Protein AF-A0A194WYW3-F1 (afdb_monomer)

Mean predicted aligned error: 18.65 Å

Foldseek 3Di:
DDDPPCPDPPPPPPPPPPPPPDPPPLQNVLQVVQQVVLVVVQQPVGWHADPVSDTDRDDDGGPPPDPDPVLQVVLQVVQQVVLVVVVQVVGWHADPVSDIDGD

Secondary structure (DSSP, 8-state):
--------S----------PPPPPPHHHHHHHHHHHHHHHTTBTT-EEE-TT--EEEPPS-B-------HHHHHHHHHHHHHHHHHT-TT-EEE-TT--EEE-

Sequence (103 aa):
MQFSILISTIIALAATTSAAPAPQTAVIDCWSTCSTNCVQSGLLRGGLCDASGTCTCLTGTKREAEPMPAPQLECYETCSTNCIAAGDIEGGMCDAAGTCTCL

Structure (mmCIF, N/CA/C/O backbone):
data_AF-A0A194WYW3-F1
#
_entry.id   AF-A0A194WYW3-F1
#
loop_
_atom_site.group_PDB
_atom_site.id
_atom_site.type_symbol
_atom_site.label_atom_id
_atom_site.label_alt_id
_atom_site.label_comp_id
_atom_site.label_asym_id
_atom_site.label_entity_id
_atom_site.label_seq_id
_atom_site.pdbx_PDB_ins_code
_atom_site.Cartn_x
_atom_site.Cartn_y
_atom_site.Cartn_z
_atom_site.occupancy
_atom_site.B_iso_or_equiv
_atom_site.auth_seq_id
_atom_site.auth_comp_id
_atom_site.auth_asym_id
_atom_site.auth_atom_id
_atom_site.pdbx_PDB_model_num
ATOM 1 N N . MET A 1 1 ? 65.072 26.191 27.774 1.00 46.28 1 MET A N 1
ATOM 2 C CA . MET A 1 1 ? 63.804 25.510 27.446 1.00 46.28 1 MET A CA 1
ATOM 3 C C . MET A 1 1 ? 62.766 26.593 27.188 1.00 46.28 1 MET A C 1
ATOM 5 O O . MET A 1 1 ? 62.331 27.225 28.137 1.00 46.28 1 MET A O 1
ATOM 9 N N . GLN A 1 2 ? 62.480 26.889 25.918 1.00 51.00 2 GLN A N 1
ATOM 10 C CA . GLN A 1 2 ? 61.548 27.936 25.486 1.00 51.00 2 GLN A CA 1
ATOM 11 C C . GLN A 1 2 ? 60.583 27.291 24.489 1.00 51.00 2 GLN A C 1
ATOM 13 O O . GLN A 1 2 ? 60.986 26.864 23.409 1.00 51.00 2 GLN A O 1
ATOM 18 N N . PHE A 1 3 ? 59.334 27.137 24.925 1.00 55.59 3 PHE A N 1
ATOM 19 C CA . PHE A 1 3 ? 58.215 26.598 24.161 1.00 55.59 3 PHE A CA 1
ATOM 20 C C . PHE A 1 3 ? 57.798 27.609 23.086 1.00 55.59 3 PHE A C 1
ATOM 22 O O . PHE A 1 3 ? 56.931 28.447 23.313 1.00 55.59 3 PHE A O 1
ATOM 29 N N . SER A 1 4 ? 58.420 27.535 21.911 1.00 48.97 4 SER A N 1
ATOM 30 C CA . SER A 1 4 ? 57.935 28.222 20.712 1.00 48.97 4 SER A CA 1
ATOM 31 C C . SER A 1 4 ? 57.123 27.236 19.888 1.00 48.97 4 SER A C 1
ATOM 33 O O . SER A 1 4 ? 57.630 26.512 19.034 1.00 48.97 4 SER A O 1
ATOM 35 N N . ILE A 1 5 ? 55.841 27.195 20.227 1.00 58.62 5 ILE A N 1
ATOM 36 C CA . ILE A 1 5 ? 54.768 26.503 19.529 1.00 58.62 5 ILE A CA 1
ATOM 37 C C . ILE A 1 5 ? 54.622 27.152 18.144 1.00 58.62 5 ILE A C 1
ATOM 39 O O . ILE A 1 5 ? 53.852 28.088 17.961 1.00 58.62 5 ILE A O 1
ATOM 43 N N . LEU A 1 6 ? 55.384 26.675 17.159 1.00 49.94 6 LEU A N 1
ATOM 44 C CA . LEU A 1 6 ? 55.150 26.958 15.740 1.00 49.94 6 LEU A CA 1
ATOM 45 C C . LEU A 1 6 ? 54.226 25.876 15.170 1.00 49.94 6 LEU A C 1
ATOM 47 O O . LEU A 1 6 ? 54.593 25.086 14.305 1.00 49.94 6 LEU A O 1
ATOM 51 N N . ILE A 1 7 ? 52.995 25.847 15.684 1.00 58.56 7 ILE A N 1
ATOM 52 C CA . ILE A 1 7 ? 51.852 25.238 14.998 1.00 58.56 7 ILE A CA 1
ATOM 53 C C . ILE A 1 7 ? 51.510 26.198 13.851 1.00 58.56 7 ILE A C 1
ATOM 55 O O . ILE A 1 7 ? 50.701 27.105 14.016 1.00 58.56 7 ILE A O 1
ATOM 59 N N . SER A 1 8 ? 52.208 26.123 12.717 1.00 54.53 8 SER A N 1
ATOM 60 C CA . SER A 1 8 ? 51.931 27.040 11.591 1.00 54.53 8 SER A CA 1
ATOM 61 C C . SER A 1 8 ? 52.057 26.438 10.195 1.00 54.53 8 SER A C 1
ATOM 63 O O . SER A 1 8 ? 51.950 27.172 9.222 1.00 54.53 8 SER A O 1
ATOM 65 N N . THR A 1 9 ? 52.211 25.124 10.039 1.00 57.34 9 THR A N 1
ATOM 66 C CA . THR A 1 9 ? 52.360 24.538 8.690 1.00 57.34 9 THR A CA 1
ATOM 67 C C . THR A 1 9 ? 51.617 23.224 8.472 1.00 57.34 9 THR A C 1
ATOM 69 O O . THR A 1 9 ? 51.990 22.443 7.604 1.00 57.34 9 THR A O 1
ATOM 72 N N . ILE A 1 10 ? 50.512 22.990 9.187 1.00 59.50 10 ILE A N 1
ATOM 73 C CA . ILE A 1 10 ? 49.587 21.894 8.854 1.00 59.50 10 ILE A CA 1
ATOM 74 C C . ILE A 1 10 ? 48.176 22.447 8.666 1.00 59.50 10 ILE A C 1
ATOM 76 O O . ILE A 1 10 ? 47.271 22.175 9.442 1.00 59.50 10 ILE A O 1
ATOM 80 N N . ILE A 1 11 ? 47.989 23.242 7.614 1.00 56.62 11 ILE A N 1
ATOM 81 C CA . ILE A 1 11 ? 46.682 23.374 6.965 1.00 56.62 11 ILE A CA 1
ATOM 82 C C . ILE A 1 11 ? 46.930 23.225 5.464 1.00 56.62 11 ILE A C 1
ATOM 84 O O . ILE A 1 11 ? 46.824 24.165 4.682 1.00 56.62 11 ILE A O 1
ATOM 88 N N . ALA A 1 12 ? 47.311 22.010 5.058 1.00 50.16 12 ALA A N 1
ATOM 89 C CA . ALA A 1 12 ? 46.994 21.553 3.715 1.00 50.16 12 ALA A CA 1
ATOM 90 C C . ALA A 1 12 ? 45.479 21.342 3.709 1.00 50.16 12 ALA A C 1
ATOM 92 O O . ALA A 1 12 ? 44.970 20.306 4.133 1.00 50.16 12 ALA A O 1
ATOM 93 N N . LEU A 1 13 ? 44.777 22.415 3.352 1.00 50.69 13 LEU A N 1
ATOM 94 C CA . LEU A 1 13 ? 43.344 22.465 3.146 1.00 50.69 13 LEU A CA 1
ATOM 95 C C . LEU A 1 13 ? 43.001 21.331 2.175 1.00 50.69 13 LEU A C 1
ATOM 97 O O . LEU A 1 13 ? 43.332 21.397 0.991 1.00 50.69 13 LEU A O 1
ATOM 101 N N . ALA A 1 14 ? 42.416 20.256 2.702 1.00 52.06 14 ALA A N 1
ATOM 102 C CA . ALA A 1 14 ? 41.848 19.201 1.891 1.00 52.06 14 ALA A CA 1
ATOM 103 C C . ALA A 1 14 ? 40.832 19.875 0.972 1.00 52.06 14 ALA A C 1
ATOM 105 O O . ALA A 1 14 ? 39.795 20.357 1.427 1.00 52.06 14 ALA A O 1
ATOM 106 N N . ALA A 1 15 ? 41.173 19.970 -0.311 1.00 51.75 15 ALA A N 1
ATOM 107 C CA . ALA A 1 15 ? 40.226 20.290 -1.353 1.00 51.75 15 ALA A CA 1
ATOM 108 C C . ALA A 1 15 ? 39.187 19.168 -1.343 1.00 51.75 15 ALA A C 1
ATOM 110 O O . ALA A 1 15 ? 39.333 18.152 -2.019 1.00 51.75 15 ALA A O 1
ATOM 111 N N . THR A 1 16 ? 38.147 19.324 -0.528 1.00 54.69 16 THR A N 1
ATOM 112 C CA . THR A 1 16 ? 36.897 18.613 -0.730 1.00 54.69 16 THR A CA 1
ATOM 113 C C . THR A 1 16 ? 36.362 19.145 -2.044 1.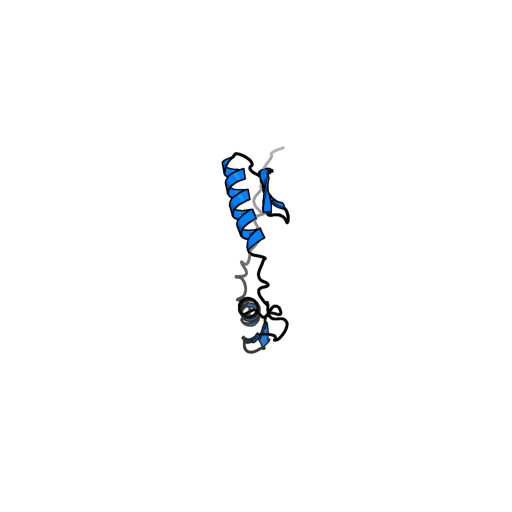00 54.69 16 THR A C 1
ATOM 115 O O . THR A 1 16 ? 35.679 20.167 -2.097 1.00 54.69 16 THR A O 1
ATOM 118 N N . THR A 1 17 ? 36.741 18.485 -3.134 1.00 47.22 17 THR A N 1
ATOM 119 C CA . THR A 1 17 ? 35.956 18.513 -4.353 1.00 47.22 17 THR A CA 1
ATOM 120 C C . THR A 1 17 ? 34.582 18.021 -3.932 1.00 47.22 17 THR A C 1
ATOM 122 O O . THR A 1 17 ? 34.373 16.819 -3.763 1.00 47.22 17 THR A O 1
ATOM 125 N N . SER A 1 18 ? 33.668 18.949 -3.669 1.00 50.78 18 SER A N 1
ATOM 126 C CA . SER A 1 18 ? 32.247 18.662 -3.637 1.00 50.78 18 SER A CA 1
ATOM 127 C C . SER A 1 18 ? 31.930 18.159 -5.036 1.00 50.78 18 SER A C 1
ATOM 129 O O . SER A 1 18 ? 31.666 18.947 -5.942 1.00 50.78 18 SER A O 1
ATOM 131 N N . ALA A 1 19 ? 32.074 16.852 -5.250 1.00 46.53 19 ALA A N 1
ATOM 132 C CA . ALA A 1 19 ? 31.462 16.201 -6.380 1.00 46.53 19 ALA A CA 1
ATOM 133 C C . ALA A 1 19 ? 29.977 16.500 -6.200 1.00 46.53 19 ALA A C 1
ATOM 135 O O . ALA A 1 19 ? 29.325 15.935 -5.321 1.00 46.53 19 ALA A O 1
ATOM 136 N N . ALA A 1 20 ? 29.473 17.482 -6.952 1.00 58.53 20 ALA A N 1
ATOM 137 C CA . ALA A 1 20 ? 28.044 17.641 -7.123 1.00 58.53 20 ALA A CA 1
ATOM 138 C C . ALA A 1 20 ? 27.508 16.239 -7.447 1.00 58.53 20 ALA A C 1
ATOM 140 O O . ALA A 1 20 ? 28.157 15.550 -8.246 1.00 58.53 20 ALA A O 1
ATOM 141 N N . PRO A 1 21 ? 26.418 15.779 -6.802 1.00 52.91 21 PRO A N 1
ATOM 142 C CA . PRO A 1 21 ? 25.865 14.476 -7.118 1.00 52.91 21 PRO A CA 1
ATOM 143 C C . PRO A 1 21 ? 25.714 14.428 -8.633 1.00 52.91 21 PRO A C 1
ATOM 145 O O . PRO A 1 21 ? 25.059 15.298 -9.212 1.00 52.91 21 PRO A O 1
ATOM 148 N N . ALA A 1 22 ? 26.423 13.495 -9.279 1.00 57.16 22 ALA A N 1
ATOM 149 C CA . ALA A 1 22 ? 26.284 13.308 -10.711 1.00 57.16 22 ALA A CA 1
ATOM 150 C C . ALA A 1 22 ? 24.781 13.171 -10.982 1.00 57.16 22 ALA A C 1
ATOM 152 O O . ALA A 1 22 ? 24.109 12.515 -10.175 1.00 57.16 22 ALA A O 1
ATOM 153 N N . PRO A 1 23 ? 24.235 13.820 -12.028 1.00 57.97 23 PRO A N 1
ATOM 154 C CA . PRO A 1 23 ? 22.821 13.685 -12.336 1.00 57.97 23 PRO A CA 1
ATOM 155 C C . PRO A 1 23 ? 22.513 12.193 -12.336 1.00 57.97 23 PRO A C 1
ATOM 157 O O . PRO A 1 23 ? 23.183 11.429 -13.039 1.00 57.97 23 PRO A O 1
ATOM 160 N N . GLN A 1 24 ? 21.588 11.784 -11.461 1.00 54.03 24 GLN A N 1
AT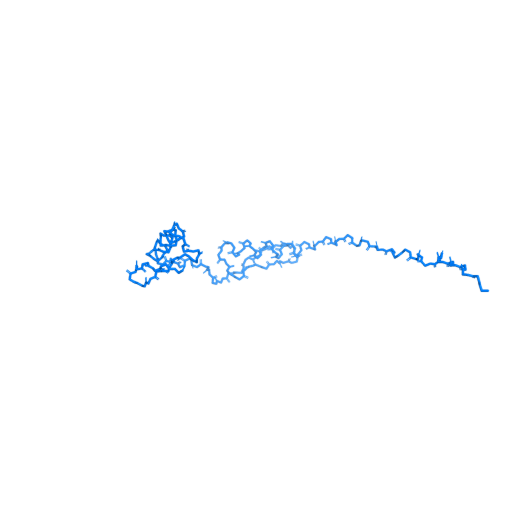OM 161 C CA . GLN A 1 24 ? 21.105 10.411 -11.411 1.00 54.03 24 GLN A CA 1
ATOM 162 C C . GLN A 1 24 ? 20.785 10.081 -12.870 1.00 54.03 24 GLN A C 1
ATOM 164 O O . GLN A 1 24 ? 20.062 10.833 -13.529 1.00 54.03 24 GLN A O 1
ATOM 169 N N . THR A 1 25 ? 21.449 9.077 -13.446 1.00 62.06 25 THR A N 1
ATOM 170 C CA . THR A 1 25 ? 21.257 8.789 -14.870 1.00 62.06 25 THR A CA 1
ATOM 171 C C . THR A 1 25 ? 19.763 8.595 -15.107 1.00 62.06 25 THR A C 1
ATOM 173 O O . THR A 1 25 ? 19.093 7.987 -14.275 1.00 62.06 25 THR A O 1
ATOM 176 N N . ALA A 1 26 ? 19.225 9.113 -16.216 1.00 61.59 26 ALA A N 1
ATOM 177 C CA . ALA A 1 26 ? 17.785 9.079 -16.504 1.00 61.59 26 ALA A CA 1
ATOM 178 C C . ALA A 1 26 ? 17.165 7.670 -16.362 1.00 6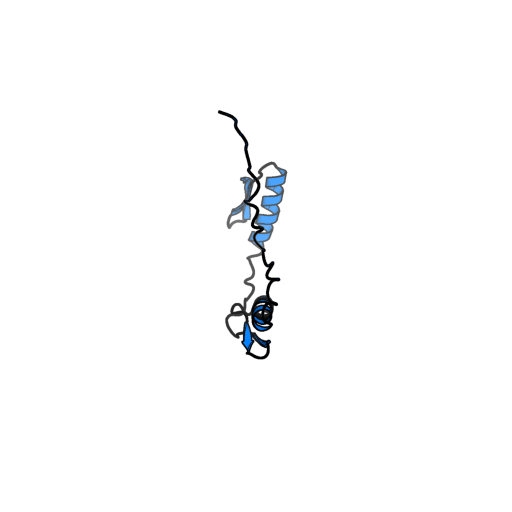1.59 26 ALA A C 1
ATOM 180 O O . ALA A 1 26 ? 15.974 7.529 -16.119 1.00 61.59 26 ALA A O 1
ATOM 181 N N . VAL A 1 27 ? 17.990 6.624 -16.456 1.00 61.66 27 VAL A N 1
ATOM 182 C CA . VAL A 1 27 ? 17.638 5.219 -16.227 1.00 61.66 27 VAL A CA 1
ATOM 183 C C . VAL A 1 27 ? 17.352 4.898 -14.748 1.00 61.66 27 VAL A C 1
ATOM 185 O O . VAL A 1 27 ? 16.411 4.159 -14.467 1.00 61.66 27 VAL A O 1
ATOM 188 N N . ILE A 1 28 ? 18.115 5.448 -13.797 1.00 64.25 28 ILE A N 1
ATOM 189 C CA . ILE A 1 28 ? 17.904 5.258 -12.347 1.00 64.25 28 ILE A CA 1
ATOM 190 C C . ILE A 1 28 ? 16.621 5.971 -11.901 1.00 64.25 28 ILE A C 1
ATOM 192 O O . ILE A 1 28 ? 15.802 5.375 -11.198 1.00 64.25 28 ILE A O 1
ATOM 196 N N . ASP A 1 29 ? 16.418 7.209 -12.362 1.00 74.31 29 ASP A N 1
ATOM 197 C CA . ASP A 1 29 ? 15.185 7.973 -12.119 1.00 74.31 29 ASP A CA 1
ATOM 198 C C . ASP A 1 29 ? 13.967 7.312 -12.775 1.00 74.31 29 ASP A C 1
ATOM 200 O O . ASP A 1 29 ? 12.887 7.233 -12.183 1.00 74.31 29 ASP A O 1
ATOM 204 N N . CYS A 1 30 ? 14.155 6.756 -1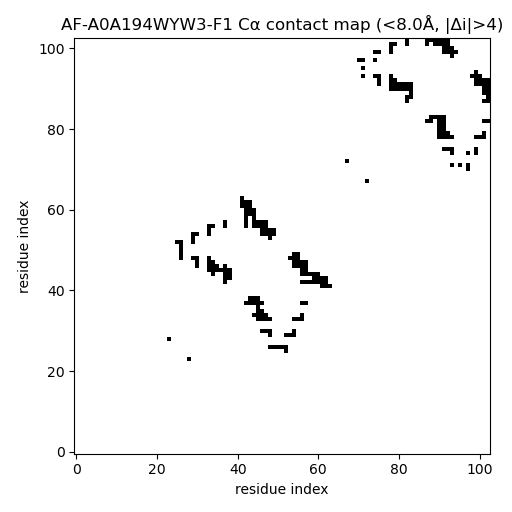3.977 1.00 77.31 30 CYS A N 1
ATOM 205 C CA . CYS A 1 30 ? 13.126 5.962 -14.626 1.00 77.31 30 CYS A CA 1
ATOM 206 C C . CYS A 1 30 ? 12.769 4.747 -13.771 1.00 77.31 30 CYS A C 1
ATOM 208 O O . CYS A 1 30 ? 11.589 4.517 -13.547 1.00 77.31 30 CYS A O 1
ATOM 210 N N . TRP A 1 31 ? 13.738 3.986 -13.251 1.00 76.94 31 TRP A N 1
ATOM 211 C CA . TRP A 1 31 ? 13.437 2.761 -12.505 1.00 76.94 31 TRP A CA 1
ATOM 212 C C . TRP A 1 31 ? 12.666 3.035 -11.206 1.00 76.94 31 TRP A C 1
ATOM 214 O O . TRP A 1 31 ? 11.679 2.347 -10.936 1.00 76.94 31 TRP A O 1
ATOM 224 N N . SER A 1 32 ? 13.056 4.062 -10.436 1.00 79.19 32 SER A N 1
ATOM 225 C CA . SER A 1 32 ? 12.359 4.429 -9.191 1.00 79.19 32 SER A CA 1
ATOM 226 C C . SER A 1 32 ? 10.923 4.896 -9.465 1.00 79.19 32 SER A C 1
ATOM 228 O O . SER A 1 32 ? 9.975 4.426 -8.826 1.00 79.19 32 SER A O 1
ATOM 230 N N . THR A 1 33 ? 10.747 5.752 -10.474 1.00 85.88 33 THR A N 1
ATOM 231 C CA . THR A 1 33 ? 9.451 6.320 -10.859 1.00 85.88 33 THR A CA 1
ATOM 232 C C . THR A 1 33 ? 8.553 5.258 -11.494 1.00 85.88 33 THR A C 1
ATOM 234 O O . THR A 1 33 ? 7.384 5.123 -11.133 1.00 85.88 33 THR A O 1
ATOM 237 N N . CYS A 1 34 ? 9.103 4.453 -12.400 1.00 86.25 34 CYS A N 1
ATOM 238 C CA . CYS A 1 34 ? 8.416 3.372 -13.100 1.00 86.25 34 CYS A CA 1
ATOM 239 C C . CYS A 1 34 ? 7.917 2.308 -12.123 1.00 86.25 34 CYS A C 1
ATOM 241 O O . CYS A 1 34 ? 6.719 2.029 -12.088 1.00 86.25 34 CYS A O 1
ATOM 243 N N . SER A 1 35 ? 8.793 1.762 -11.271 1.00 84.81 35 SER A N 1
ATOM 244 C CA . SER A 1 35 ? 8.379 0.739 -10.305 1.00 84.81 35 SER A CA 1
ATOM 245 C C . SER A 1 35 ? 7.325 1.251 -9.333 1.00 84.81 35 SER A C 1
ATOM 247 O O . SER A 1 35 ? 6.339 0.553 -9.098 1.00 84.81 35 SER A O 1
ATOM 249 N N . THR A 1 36 ? 7.476 2.477 -8.825 1.00 85.69 36 THR A N 1
ATOM 250 C CA . THR A 1 36 ? 6.500 3.061 -7.894 1.00 85.69 36 THR A CA 1
ATOM 251 C C . THR A 1 36 ? 5.124 3.214 -8.546 1.00 85.69 36 THR A C 1
ATOM 253 O O . THR A 1 36 ? 4.129 2.766 -7.978 1.00 85.69 36 THR A O 1
ATOM 256 N N . ASN A 1 37 ? 5.057 3.759 -9.765 1.00 87.81 37 ASN A N 1
ATOM 257 C CA . ASN A 1 37 ? 3.796 3.931 -10.494 1.00 87.81 37 ASN A CA 1
ATOM 258 C C . ASN A 1 37 ? 3.124 2.591 -10.835 1.00 87.81 37 ASN A C 1
ATOM 260 O O . ASN A 1 37 ? 1.901 2.454 -10.727 1.00 87.81 37 ASN A O 1
ATOM 264 N N . CYS A 1 38 ? 3.909 1.579 -11.211 1.00 87.50 38 CYS A N 1
ATOM 265 C CA . CYS A 1 38 ? 3.384 0.247 -11.505 1.00 87.50 38 CYS A CA 1
ATOM 266 C C . CYS A 1 38 ? 2.815 -0.429 -10.246 1.00 87.50 38 CYS A C 1
ATOM 268 O O . CYS A 1 38 ? 1.713 -0.978 -10.298 1.00 87.50 38 CYS A O 1
ATOM 270 N N . VAL A 1 39 ? 3.501 -0.325 -9.101 1.00 85.44 39 VAL A N 1
ATOM 271 C CA . VAL A 1 39 ? 3.002 -0.851 -7.817 1.00 85.44 39 VAL A CA 1
ATOM 272 C C . VAL A 1 39 ? 1.744 -0.111 -7.362 1.00 85.44 39 VAL A C 1
ATOM 274 O O . VAL A 1 39 ? 0.785 -0.758 -6.943 1.00 85.44 39 VAL A O 1
ATOM 277 N N . GLN A 1 40 ? 1.698 1.217 -7.500 1.00 84.56 40 GLN A N 1
ATOM 278 C CA . GLN A 1 40 ? 0.494 2.010 -7.210 1.00 84.56 40 GLN A CA 1
ATOM 279 C C . GLN A 1 40 ? -0.692 1.619 -8.101 1.00 84.56 40 GLN A C 1
ATOM 281 O O . GLN A 1 40 ? -1.829 1.596 -7.639 1.00 84.56 40 GLN A O 1
ATOM 286 N N . SER A 1 41 ? -0.426 1.222 -9.348 1.00 80.56 41 SER A N 1
ATOM 287 C CA . SER A 1 41 ? -1.433 0.681 -10.276 1.00 80.56 41 S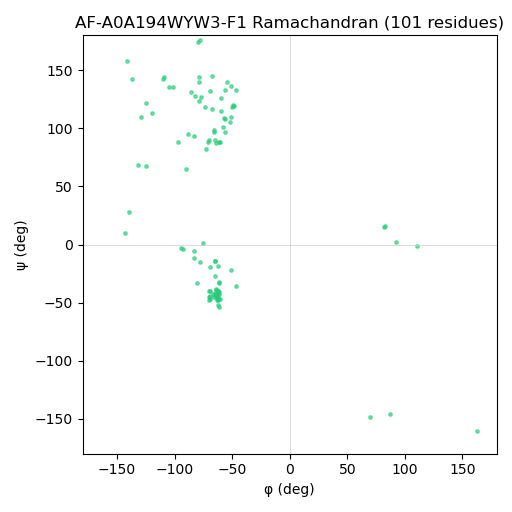ER A CA 1
ATOM 288 C C . SER A 1 41 ? -1.846 -0.766 -9.953 1.00 80.56 41 SER A C 1
ATOM 290 O O . SER A 1 41 ? -2.660 -1.369 -10.658 1.00 80.56 41 SER A O 1
ATOM 292 N N . GLY A 1 42 ? -1.292 -1.339 -8.883 1.00 77.56 42 GLY A N 1
ATOM 293 C CA . GLY A 1 42 ? -1.598 -2.673 -8.387 1.00 77.56 42 GLY A CA 1
ATOM 294 C C . GLY A 1 42 ? -0.686 -3.769 -8.926 1.00 77.56 42 GLY A C 1
ATOM 295 O O . GLY A 1 42 ? -0.899 -4.922 -8.572 1.00 77.56 42 GLY A O 1
ATOM 296 N N . LEU A 1 43 ? 0.323 -3.462 -9.745 1.00 85.12 43 LEU A N 1
ATOM 297 C CA . LEU A 1 43 ? 1.275 -4.447 -10.265 1.00 85.12 43 LEU A CA 1
ATOM 298 C C . LEU A 1 43 ? 2.449 -4.593 -9.292 1.00 85.12 43 LEU A C 1
ATOM 300 O O . LEU A 1 43 ? 3.418 -3.837 -9.335 1.00 85.12 43 LEU A O 1
ATOM 304 N N . LEU A 1 44 ? 2.368 -5.593 -8.411 1.00 80.69 44 LEU A N 1
ATOM 305 C CA . LEU A 1 44 ? 3.292 -5.785 -7.281 1.00 80.69 44 LEU A CA 1
ATOM 306 C C . LEU A 1 44 ? 4.753 -6.021 -7.692 1.00 80.69 44 LEU A C 1
ATOM 308 O O . LEU A 1 44 ? 5.663 -5.863 -6.885 1.00 80.69 44 LEU A O 1
ATOM 312 N N . ARG A 1 45 ? 4.983 -6.397 -8.951 1.00 82.44 45 ARG A N 1
ATOM 313 C CA . ARG A 1 45 ? 6.321 -6.623 -9.506 1.00 82.44 45 ARG A CA 1
ATOM 314 C C . ARG A 1 45 ? 7.009 -5.335 -9.967 1.00 82.44 45 ARG A C 1
ATOM 316 O O . ARG A 1 45 ? 8.169 -5.400 -10.363 1.00 82.44 45 ARG A O 1
ATOM 323 N N . GLY A 1 46 ? 6.315 -4.196 -9.930 1.00 86.44 46 GLY A N 1
ATOM 324 C CA . GLY A 1 46 ? 6.841 -2.923 -10.406 1.00 86.44 46 GLY A CA 1
ATOM 325 C C . GLY A 1 46 ? 6.987 -2.880 -11.927 1.00 86.44 46 GLY A C 1
ATOM 326 O O . GLY A 1 46 ? 6.197 -3.478 -12.666 1.00 86.44 46 GLY A O 1
ATOM 327 N N . GLY A 1 47 ? 7.987 -2.141 -12.397 1.00 87.62 47 GLY A N 1
ATOM 328 C CA . GLY A 1 47 ? 8.242 -1.932 -13.816 1.00 87.62 47 GLY A CA 1
ATOM 329 C C . GLY A 1 47 ? 9.727 -1.924 -14.151 1.00 87.62 47 GLY A C 1
ATOM 330 O O . GLY A 1 47 ? 10.583 -1.719 -13.291 1.00 87.62 47 GLY A O 1
ATOM 331 N N . LEU A 1 48 ? 10.025 -2.188 -15.418 1.00 87.19 48 LEU A N 1
ATOM 332 C CA . LEU A 1 48 ? 11.368 -2.151 -15.982 1.00 87.19 48 LEU A CA 1
ATOM 333 C C . LEU A 1 48 ? 11.490 -0.966 -16.931 1.00 87.19 48 LEU A C 1
ATOM 335 O O . LEU A 1 48 ? 10.562 -0.677 -17.680 1.00 87.19 48 LEU A O 1
ATOM 339 N N . CYS A 1 49 ? 12.652 -0.322 -16.919 1.00 85.31 49 CYS A N 1
ATOM 340 C CA . CYS A 1 49 ? 12.992 0.709 -17.888 1.00 85.31 49 CYS A CA 1
ATOM 341 C C . CYS A 1 49 ? 13.922 0.144 -18.956 1.00 85.31 49 CYS A C 1
ATOM 343 O O . CYS A 1 49 ? 14.876 -0.566 -18.629 1.00 85.31 49 CYS A O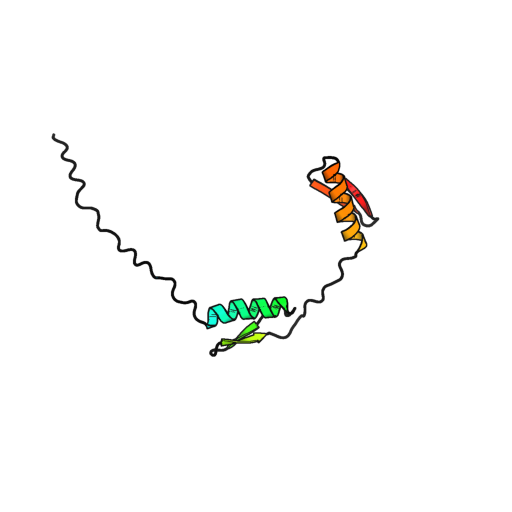 1
ATOM 345 N N . ASP A 1 50 ? 13.648 0.459 -20.219 1.00 82.38 50 ASP A N 1
ATOM 346 C CA . ASP A 1 50 ? 14.582 0.184 -21.309 1.00 82.38 50 ASP A CA 1
ATOM 347 C C . ASP A 1 50 ? 15.726 1.219 -21.355 1.00 82.38 50 ASP A C 1
ATOM 349 O O . ASP A 1 50 ? 15.763 2.191 -20.595 1.00 82.38 50 ASP A O 1
ATOM 353 N N . ALA A 1 51 ? 16.681 1.014 -22.266 1.00 79.12 51 ALA A N 1
ATOM 354 C CA . ALA A 1 51 ? 17.818 1.918 -22.458 1.00 79.12 51 ALA A CA 1
ATOM 355 C C . ALA A 1 51 ? 17.417 3.319 -22.968 1.00 79.12 51 ALA A C 1
ATOM 357 O O . ALA A 1 51 ? 18.233 4.239 -22.930 1.00 79.12 51 ALA A O 1
ATOM 358 N N . SER A 1 52 ? 16.181 3.486 -23.442 1.00 77.81 52 SER A N 1
ATOM 359 C CA . SER A 1 52 ? 15.606 4.752 -23.899 1.00 77.81 52 SER A CA 1
ATOM 360 C C . SER A 1 52 ? 14.808 5.471 -22.802 1.00 77.81 52 SER A C 1
ATOM 362 O O . SER A 1 52 ? 14.345 6.586 -23.031 1.00 77.81 52 SER A O 1
ATOM 364 N N . GLY A 1 53 ? 14.675 4.875 -21.611 1.00 73.94 53 GLY A N 1
ATOM 365 C CA . GLY A 1 53 ? 13.890 5.426 -20.506 1.00 73.94 53 GLY A CA 1
ATOM 366 C C . GLY A 1 53 ? 12.388 5.145 -20.612 1.00 73.94 53 GLY A C 1
ATOM 367 O O . GLY A 1 53 ? 11.599 5.778 -19.911 1.00 73.94 53 GLY A O 1
ATOM 368 N N . THR A 1 54 ? 11.968 4.207 -21.462 1.00 84.12 54 THR A N 1
ATOM 369 C CA . THR A 1 54 ? 10.569 3.773 -21.539 1.00 84.12 54 THR A CA 1
ATOM 370 C C . THR A 1 54 ? 10.266 2.808 -20.400 1.00 84.12 54 THR A C 1
ATOM 372 O O . THR A 1 54 ? 10.903 1.762 -20.270 1.00 84.12 54 THR A O 1
ATOM 375 N N . CYS A 1 55 ? 9.257 3.135 -19.594 1.00 84.69 55 CYS A N 1
ATOM 376 C CA . CYS A 1 55 ? 8.763 2.284 -18.516 1.00 84.69 55 CYS A CA 1
ATOM 377 C C . CYS A 1 55 ? 7.795 1.214 -19.042 1.00 84.69 55 CYS A C 1
ATOM 379 O O . CYS A 1 55 ? 6.791 1.533 -19.677 1.00 84.69 55 CYS A O 1
ATOM 381 N N . THR A 1 56 ? 8.053 -0.049 -18.713 1.00 88.56 56 THR A N 1
ATOM 382 C CA . THR A 1 56 ? 7.145 -1.177 -18.946 1.00 88.56 56 THR A CA 1
ATOM 383 C C . THR A 1 56 ? 6.787 -1.822 -17.614 1.00 88.56 56 THR A C 1
ATOM 385 O O . THR A 1 56 ? 7.639 -2.433 -16.966 1.00 88.56 56 THR A O 1
ATOM 388 N N . CYS A 1 57 ? 5.523 -1.720 -17.200 1.00 86.69 57 CYS A N 1
ATOM 389 C CA . CYS A 1 57 ? 5.063 -2.414 -16.003 1.00 86.69 57 CYS A CA 1
ATOM 390 C C . CYS A 1 57 ? 5.031 -3.925 -16.225 1.00 86.69 57 CYS A C 1
ATOM 392 O O . CYS A 1 57 ? 4.481 -4.415 -17.214 1.00 86.69 57 CYS A O 1
ATOM 394 N N . LEU A 1 58 ? 5.591 -4.670 -15.277 1.00 85.44 58 LEU A N 1
ATOM 395 C CA . LEU A 1 58 ? 5.571 -6.121 -15.324 1.00 85.44 58 LEU A CA 1
ATOM 396 C C . LEU A 1 58 ? 4.164 -6.614 -14.984 1.00 85.44 58 LEU A C 1
ATOM 398 O O . LEU A 1 58 ? 3.659 -6.397 -13.882 1.00 85.44 58 LEU A O 1
ATOM 402 N N . THR A 1 59 ? 3.538 -7.310 -15.930 1.00 75.44 59 THR A N 1
ATOM 403 C CA . THR A 1 59 ? 2.290 -8.030 -15.677 1.00 75.44 59 THR A CA 1
ATOM 404 C C . THR A 1 59 ? 2.555 -9.200 -14.712 1.00 75.44 59 THR A C 1
ATOM 406 O O . THR A 1 59 ? 3.643 -9.790 -14.678 1.00 75.44 59 THR A O 1
ATOM 409 N N . GLY A 1 60 ? 1.590 -9.497 -13.841 1.00 67.00 60 GLY A N 1
ATOM 4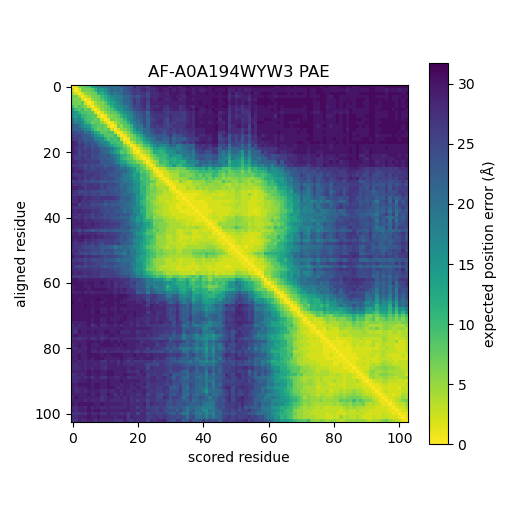10 C CA . GLY A 1 60 ? 1.752 -10.456 -12.745 1.00 67.00 60 GLY A CA 1
ATOM 411 C C . GLY A 1 60 ? 0.673 -10.284 -11.680 1.00 67.00 60 GLY A C 1
ATOM 412 O O . GLY A 1 60 ? -0.367 -9.694 -11.965 1.00 67.00 60 GLY A O 1
ATOM 413 N N . THR A 1 61 ? 0.921 -10.791 -10.468 1.00 61.25 61 THR A N 1
ATOM 414 C CA . THR A 1 61 ? -0.001 -10.701 -9.327 1.00 61.25 61 THR A CA 1
ATOM 415 C C . THR A 1 61 ? -0.440 -9.253 -9.126 1.00 61.25 61 THR A C 1
ATOM 417 O O . THR A 1 61 ? 0.362 -8.389 -8.753 1.00 61.25 61 THR A O 1
ATOM 420 N N . LYS A 1 62 ? -1.711 -8.985 -9.431 1.00 62.31 62 LYS A N 1
ATOM 421 C CA . LYS A 1 62 ? -2.339 -7.709 -9.130 1.00 62.31 62 LYS A CA 1
ATOM 422 C C . LYS A 1 62 ? -2.701 -7.726 -7.652 1.00 62.31 62 LYS A C 1
ATOM 424 O O . LYS A 1 62 ? -3.148 -8.751 -7.150 1.00 62.31 62 LYS A O 1
ATOM 429 N N . ARG A 1 63 ? -2.509 -6.615 -6.945 1.00 60.88 63 ARG A N 1
ATOM 430 C CA . ARG A 1 63 ? -3.063 -6.474 -5.599 1.00 60.88 63 ARG A CA 1
ATOM 431 C C . ARG A 1 63 ? -4.586 -6.460 -5.726 1.00 60.88 63 ARG A C 1
ATOM 433 O O . ARG A 1 63 ? -5.174 -5.428 -6.039 1.00 60.88 63 ARG A O 1
ATOM 440 N N . GLU A 1 64 ? -5.220 -7.604 -5.527 1.00 61.28 64 GLU A N 1
ATOM 441 C CA . GLU A 1 64 ? -6.604 -7.630 -5.081 1.00 61.28 64 GLU A CA 1
ATOM 442 C C . GLU A 1 64 ? -6.589 -7.074 -3.658 1.00 61.28 64 GLU A C 1
ATOM 444 O O . GLU A 1 64 ? -5.885 -7.575 -2.782 1.00 61.28 64 GLU A O 1
ATOM 449 N N . ALA A 1 65 ? -7.255 -5.939 -3.455 1.00 58.06 65 ALA A N 1
ATOM 450 C CA . ALA A 1 65 ? -7.517 -5.460 -2.112 1.00 58.06 65 ALA A CA 1
ATOM 451 C C . ALA A 1 65 ? -8.458 -6.484 -1.479 1.00 58.06 65 ALA A C 1
ATOM 453 O O . ALA A 1 65 ? -9.653 -6.488 -1.772 1.00 58.06 65 ALA A O 1
ATOM 454 N N . GLU A 1 66 ? -7.911 -7.398 -0.682 1.00 56.19 66 GLU A N 1
ATOM 455 C CA . GLU A 1 66 ? -8.742 -8.266 0.136 1.00 56.19 66 GLU A CA 1
ATOM 456 C C . GLU A 1 66 ? -9.557 -7.362 1.065 1.00 56.19 66 GLU A C 1
ATOM 458 O O . GLU A 1 66 ? -8.975 -6.499 1.736 1.00 56.19 66 GLU A O 1
ATOM 463 N N . PRO A 1 67 ? -10.894 -7.486 1.088 1.00 53.03 67 PRO A N 1
ATOM 464 C CA . PRO A 1 67 ? -11.686 -6.771 2.065 1.00 53.03 67 PRO A CA 1
ATOM 465 C C . PRO A 1 67 ? -11.207 -7.226 3.440 1.00 53.03 67 PRO A C 1
ATOM 467 O O . PRO A 1 67 ? -11.364 -8.394 3.800 1.00 53.03 67 PRO A O 1
ATOM 470 N N . MET A 1 68 ? -10.621 -6.317 4.221 1.00 54.94 68 MET A N 1
ATOM 471 C CA . MET A 1 68 ? -10.535 -6.561 5.654 1.00 54.94 68 MET A CA 1
ATOM 472 C C . MET A 1 68 ? -11.972 -6.780 6.144 1.00 54.94 68 MET A C 1
ATOM 474 O O . MET A 1 68 ? -12.857 -6.011 5.752 1.00 54.94 68 MET A O 1
ATOM 478 N N . PRO A 1 69 ? -12.248 -7.820 6.948 1.00 58.31 69 PRO A N 1
ATOM 479 C CA . PRO A 1 69 ? -13.576 -8.014 7.501 1.00 58.31 69 PRO A CA 1
ATOM 480 C C . PRO A 1 69 ? -13.973 -6.755 8.283 1.00 58.31 69 PRO A C 1
ATOM 482 O O . PRO A 1 69 ? -13.436 -6.480 9.355 1.00 58.31 69 PRO A O 1
ATOM 485 N N . ALA A 1 70 ? -14.929 -6.001 7.730 1.00 61.16 70 ALA A N 1
ATOM 486 C CA . ALA A 1 70 ? -15.452 -4.750 8.280 1.00 61.16 70 ALA A CA 1
ATOM 487 C C . ALA A 1 70 ? -15.789 -4.793 9.788 1.00 61.16 70 ALA A C 1
ATOM 489 O O . ALA A 1 70 ? -15.507 -3.806 10.466 1.00 61.16 70 ALA A O 1
ATOM 490 N N . PRO A 1 71 ? -16.298 -5.910 10.359 1.00 63.56 71 PRO A N 1
ATOM 491 C CA . PRO A 1 71 ? -16.617 -5.965 11.785 1.00 63.56 71 PRO A CA 1
ATOM 492 C C . PRO A 1 71 ? -15.409 -5.752 12.702 1.00 63.56 71 PRO A C 1
ATOM 494 O O . PRO A 1 71 ? -15.552 -5.203 13.790 1.00 63.56 71 PRO A O 1
ATOM 497 N N . GLN A 1 72 ? -14.215 -6.183 12.283 1.00 66.19 72 GLN A N 1
ATOM 498 C CA . GLN A 1 72 ? -13.027 -6.085 13.132 1.00 66.19 72 GLN A CA 1
ATOM 499 C C . GLN A 1 72 ? -12.419 -4.684 13.116 1.00 66.19 72 GLN A C 1
ATOM 501 O O . GLN A 1 72 ? -11.909 -4.233 14.138 1.00 66.19 72 GLN A O 1
ATOM 506 N N . LEU A 1 73 ? -12.515 -3.985 11.981 1.00 73.81 73 LEU A N 1
ATOM 507 C CA . LEU A 1 73 ? -12.025 -2.616 11.857 1.00 73.81 73 LEU A CA 1
ATOM 508 C C . LEU A 1 73 ? -12.881 -1.651 12.688 1.00 73.81 73 LEU A C 1
ATOM 510 O O . LEU A 1 73 ? -12.334 -0.893 13.481 1.00 73.81 73 LEU A O 1
ATOM 514 N N . GLU A 1 74 ? -14.211 -1.749 12.583 1.00 80.06 74 GLU A N 1
ATOM 515 C CA . GLU A 1 74 ? -15.127 -0.921 13.385 1.00 80.06 74 GLU A CA 1
ATOM 516 C C . GLU A 1 74 ? -14.981 -1.182 14.886 1.00 80.06 74 GLU A C 1
ATOM 518 O O . GLU A 1 74 ? -14.996 -0.244 15.690 1.00 80.06 74 GLU A O 1
ATOM 523 N N . CYS A 1 75 ? -14.804 -2.453 15.270 1.00 80.50 75 CYS A N 1
ATOM 524 C CA . CYS A 1 75 ? -14.566 -2.802 16.662 1.00 80.50 75 CYS A CA 1
ATOM 525 C C . CYS A 1 75 ? -13.251 -2.195 17.154 1.00 80.50 75 CYS A C 1
ATOM 527 O O . CYS A 1 75 ? -13.252 -1.554 18.199 1.00 80.50 75 CYS A O 1
ATOM 529 N N . TYR A 1 76 ? -12.153 -2.330 16.402 1.00 83.62 76 TYR A N 1
ATOM 530 C CA . TYR A 1 76 ? -10.856 -1.780 16.795 1.00 83.62 76 TYR A CA 1
ATOM 531 C C . TYR A 1 76 ? -10.886 -0.252 16.919 1.00 83.62 76 TYR A C 1
ATOM 533 O O . TYR A 1 76 ? -10.456 0.275 17.944 1.00 83.62 76 TYR A O 1
ATOM 541 N N . GLU A 1 77 ? -11.442 0.465 15.934 1.00 85.06 77 GLU A N 1
ATOM 542 C CA . GLU A 1 77 ? -11.519 1.932 15.984 1.00 85.06 77 GLU A CA 1
ATOM 543 C C . GLU A 1 77 ? -12.358 2.416 17.173 1.00 85.06 77 GLU A C 1
ATOM 545 O O . GLU A 1 77 ? -11.932 3.303 17.919 1.00 85.06 77 GLU A O 1
ATOM 550 N N . THR A 1 78 ? -13.516 1.795 17.410 1.00 89.38 78 THR A N 1
ATOM 551 C CA . THR A 1 78 ? -14.409 2.175 18.515 1.00 89.38 78 THR A CA 1
ATOM 552 C C . THR A 1 78 ? -13.819 1.799 19.875 1.00 89.38 78 THR A C 1
ATOM 554 O O . THR A 1 78 ? -13.786 2.618 20.794 1.00 89.38 78 THR A O 1
ATOM 557 N N . CYS A 1 79 ? -13.336 0.564 20.008 1.00 90.25 79 CYS A N 1
ATOM 558 C CA . CYS A 1 79 ? -12.754 0.025 21.233 1.00 90.25 79 CYS A CA 1
ATOM 559 C C . CYS A 1 79 ? -11.506 0.809 21.636 1.00 90.25 79 CYS A C 1
ATOM 561 O O . CYS A 1 79 ? -11.438 1.329 22.748 1.00 90.25 79 CYS A O 1
ATOM 563 N N . SER A 1 80 ? -10.560 0.980 20.710 1.00 89.69 80 SER A N 1
ATOM 564 C CA . SER A 1 80 ? -9.313 1.686 20.989 1.00 89.69 80 SER A CA 1
ATOM 565 C C . SER A 1 80 ? -9.554 3.146 21.361 1.00 89.69 80 SER A C 1
ATOM 567 O O . SER A 1 80 ? -8.935 3.638 22.301 1.00 89.69 80 SER A O 1
ATOM 569 N N . THR A 1 81 ? -10.481 3.834 20.690 1.00 89.94 81 THR A N 1
ATOM 570 C CA . THR A 1 81 ? -10.805 5.232 21.018 1.00 89.94 81 THR A CA 1
ATOM 571 C C . THR A 1 81 ? -11.399 5.360 22.422 1.00 89.94 81 THR A C 1
ATOM 573 O O . THR A 1 81 ? -11.006 6.248 23.179 1.00 89.94 81 THR A O 1
ATOM 576 N N . ASN A 1 82 ? -12.312 4.459 22.797 1.00 91.94 82 ASN A N 1
ATOM 577 C CA . ASN A 1 82 ? -12.946 4.480 24.116 1.00 91.94 82 ASN A CA 1
ATOM 578 C C . ASN A 1 82 ? -11.969 4.123 25.244 1.00 91.94 82 ASN A C 1
ATOM 580 O O . ASN A 1 82 ? -12.006 4.767 26.290 1.00 91.94 82 ASN A O 1
ATOM 584 N N . CYS A 1 83 ? -11.080 3.151 25.031 1.00 92.62 83 CYS A N 1
ATOM 585 C CA . CYS A 1 83 ? -10.060 2.772 26.011 1.00 92.62 83 CYS A CA 1
ATOM 586 C C . CYS A 1 83 ? -9.050 3.907 26.240 1.00 92.62 83 CYS A C 1
ATOM 588 O O . CYS A 1 83 ? -8.815 4.307 27.379 1.00 92.62 83 CYS A O 1
ATOM 590 N N . ILE A 1 84 ? -8.563 4.548 25.169 1.00 91.44 84 ILE A N 1
ATOM 591 C CA . ILE A 1 84 ? -7.672 5.714 25.299 1.00 91.44 84 ILE A CA 1
ATOM 592 C C . ILE A 1 84 ? -8.379 6.859 26.037 1.00 91.44 84 ILE A C 1
ATOM 594 O O . ILE A 1 84 ? -7.782 7.504 26.899 1.00 91.44 84 ILE A O 1
ATOM 598 N N . ALA A 1 85 ? -9.663 7.099 25.747 1.00 90.56 85 ALA A N 1
ATOM 599 C CA . ALA A 1 85 ? -10.457 8.102 26.457 1.00 90.56 85 ALA A CA 1
ATOM 600 C C . ALA A 1 85 ? -10.673 7.763 27.947 1.00 90.56 85 ALA A C 1
ATOM 602 O O . ALA A 1 85 ? -10.845 8.677 28.756 1.00 90.56 85 ALA A O 1
ATOM 603 N N . ALA A 1 86 ? -10.645 6.477 28.312 1.00 88.75 86 ALA A N 1
ATOM 604 C CA . ALA A 1 86 ? -10.740 5.993 29.689 1.00 88.75 86 ALA A CA 1
ATOM 605 C C . ALA A 1 86 ? -9.396 6.014 30.447 1.00 88.75 86 ALA A C 1
ATOM 607 O O . ALA A 1 86 ? -9.394 5.902 31.673 1.00 88.75 86 ALA A O 1
ATOM 608 N N . GLY A 1 87 ? -8.277 6.234 29.747 1.00 88.75 87 GLY A N 1
ATOM 609 C CA . GLY A 1 87 ? -6.931 6.324 30.324 1.00 88.75 87 GLY A CA 1
ATOM 610 C C . GLY A 1 87 ? -6.004 5.159 29.970 1.00 88.75 87 GLY A C 1
ATOM 611 O O . GLY A 1 87 ? -4.833 5.192 30.353 1.00 88.75 87 GLY A O 1
ATOM 612 N N . ASP A 1 88 ? -6.494 4.180 29.211 1.00 89.56 88 ASP A N 1
ATOM 613 C CA . ASP A 1 88 ? -5.738 3.022 28.735 1.00 89.56 88 ASP A CA 1
ATOM 614 C C . ASP A 1 88 ? -4.965 3.404 27.464 1.00 89.56 88 ASP A C 1
ATOM 616 O O . ASP A 1 88 ? -5.481 3.412 26.342 1.00 89.56 88 ASP A O 1
ATOM 620 N N . ILE A 1 89 ? -3.714 3.821 27.658 1.00 86.44 89 ILE A N 1
ATOM 621 C CA . ILE A 1 89 ? -2.843 4.383 26.613 1.00 86.44 89 ILE A CA 1
ATOM 622 C C . ILE A 1 89 ? -2.399 3.367 25.557 1.00 86.44 89 ILE A C 1
ATOM 624 O O . ILE A 1 89 ? -2.011 3.786 24.464 1.00 86.44 89 ILE A O 1
ATOM 628 N N . GLU A 1 90 ? -2.464 2.064 25.842 1.00 85.75 90 GLU A N 1
ATOM 629 C CA . GLU A 1 90 ? -2.241 1.029 24.823 1.00 85.75 90 GLU A CA 1
ATOM 630 C C . GLU A 1 90 ? -3.474 0.848 23.919 1.00 85.75 90 GLU A C 1
ATOM 632 O O . GLU A 1 90 ? -3.369 0.304 22.817 1.00 85.75 90 GLU A O 1
ATOM 637 N N . GLY A 1 91 ? -4.628 1.379 24.337 1.00 88.00 91 GLY A N 1
ATOM 638 C CA . GLY A 1 91 ? -5.893 1.290 23.629 1.00 88.00 91 GLY A CA 1
ATOM 639 C C . GLY A 1 91 ? -6.661 0.023 23.970 1.00 88.00 91 GLY A C 1
ATOM 640 O O . GLY A 1 91 ? -6.680 -0.434 25.108 1.00 88.00 91 GLY A O 1
ATOM 641 N N . GLY A 1 92 ? -7.382 -0.502 22.984 1.00 89.50 92 GLY A N 1
ATOM 642 C CA . GLY A 1 92 ? -8.297 -1.616 23.181 1.00 89.50 92 GLY A CA 1
ATOM 643 C C . GLY A 1 92 ? -8.186 -2.648 22.072 1.00 89.50 92 GLY A C 1
ATOM 644 O O . GLY A 1 92 ? -8.009 -2.308 20.901 1.00 89.50 92 GLY A O 1
ATOM 645 N N . MET A 1 93 ? -8.299 -3.918 22.444 1.00 88.06 93 MET A N 1
ATOM 646 C CA . MET A 1 93 ? -8.299 -5.050 21.524 1.00 88.06 93 MET A CA 1
ATOM 647 C C . MET A 1 93 ? -9.688 -5.672 21.438 1.00 88.06 93 MET A C 1
ATOM 649 O O . MET A 1 93 ? -10.397 -5.777 22.438 1.00 88.06 93 MET A O 1
ATOM 653 N N . CYS A 1 94 ? -10.046 -6.129 20.240 1.00 87.06 94 CYS A N 1
ATOM 654 C CA . CYS A 1 94 ? -11.287 -6.850 19.998 1.00 87.06 94 CYS A CA 1
ATOM 655 C C . CYS A 1 94 ? -11.039 -8.343 19.815 1.00 87.06 94 CYS A C 1
ATOM 657 O O . CYS A 1 94 ? -10.140 -8.741 19.071 1.00 87.06 94 CYS A O 1
ATOM 659 N N . ASP A 1 95 ? -11.862 -9.170 20.458 1.00 83.88 95 ASP A N 1
ATOM 660 C CA . ASP A 1 95 ? -11.909 -10.601 20.168 1.00 83.88 95 ASP A CA 1
ATOM 661 C C . ASP A 1 95 ? -12.739 -10.902 18.900 1.00 83.88 95 ASP A C 1
ATOM 663 O O . ASP A 1 95 ? -13.376 -10.031 18.302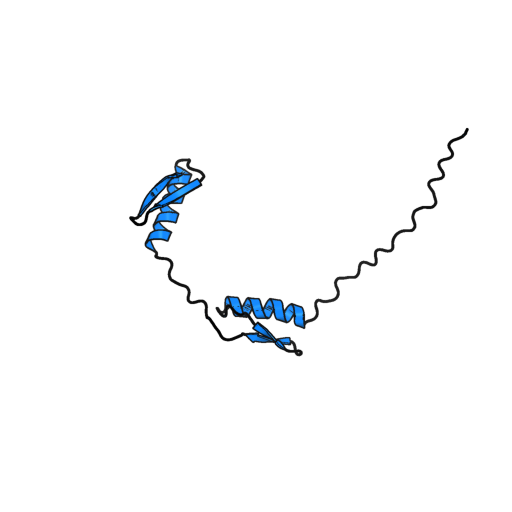 1.00 83.88 95 ASP A O 1
ATOM 667 N N . ALA A 1 96 ? -12.751 -12.169 18.481 1.00 78.88 96 ALA A N 1
ATOM 668 C CA . ALA A 1 96 ? -13.517 -12.614 17.315 1.00 78.88 96 ALA A CA 1
ATOM 669 C C . ALA A 1 96 ? -15.048 -12.491 17.486 1.00 78.88 96 ALA A C 1
ATOM 671 O O . ALA A 1 96 ? -15.773 -12.598 16.497 1.00 78.88 96 ALA A O 1
ATOM 672 N N . ALA A 1 97 ? -15.538 -12.284 18.713 1.00 79.31 97 ALA A N 1
ATOM 673 C CA . ALA A 1 97 ? -16.943 -12.045 19.027 1.00 79.31 97 ALA A CA 1
ATOM 674 C C . ALA A 1 97 ? -17.300 -10.543 19.065 1.00 79.31 97 ALA A C 1
ATOM 676 O O . ALA A 1 97 ? -18.475 -10.209 19.212 1.00 79.31 97 ALA A O 1
ATOM 677 N N . GLY A 1 98 ? -16.321 -9.645 18.891 1.00 77.12 98 GLY A N 1
ATOM 678 C CA . GLY A 1 98 ? -16.509 -8.195 18.964 1.00 77.12 98 GLY A CA 1
ATOM 679 C C . GLY A 1 98 ? -16.489 -7.637 20.390 1.00 77.12 98 GLY A C 1
ATOM 680 O O . GLY A 1 98 ? -16.924 -6.505 20.606 1.00 77.12 98 GLY A O 1
ATOM 681 N N . THR A 1 99 ? -16.003 -8.401 21.370 1.00 86.06 99 THR A N 1
ATOM 682 C CA . THR A 1 99 ? -15.820 -7.918 22.744 1.00 86.06 99 THR A CA 1
ATOM 683 C C . THR A 1 99 ? -14.571 -7.049 22.822 1.00 86.06 99 THR A C 1
ATOM 685 O O . THR A 1 99 ? -13.484 -7.486 22.448 1.00 86.06 99 THR A O 1
ATOM 688 N N . CYS A 1 100 ? -14.722 -5.835 23.348 1.00 89.00 100 CYS A N 1
ATOM 689 C CA . CYS A 1 100 ? -13.629 -4.896 23.579 1.00 89.00 100 CYS A CA 1
ATOM 690 C C . CYS A 1 100 ? -12.951 -5.145 24.936 1.00 89.00 100 CYS A C 1
ATOM 692 O O . CYS A 1 100 ? -13.633 -5.230 25.958 1.00 89.00 100 CYS A O 1
ATOM 694 N N . THR A 1 101 ? -11.620 -5.221 24.950 1.00 90.88 101 THR A N 1
ATOM 695 C CA . THR A 1 101 ? -10.790 -5.280 26.165 1.00 90.88 101 THR A CA 1
ATOM 696 C C . THR A 1 101 ? -9.757 -4.161 26.126 1.00 90.88 101 THR A C 1
ATOM 698 O O . THR A 1 101 ? -8.964 -4.114 25.188 1.00 90.88 101 THR A O 1
ATOM 701 N N . CYS A 1 102 ? -9.759 -3.281 27.127 1.00 90.56 102 CYS A N 1
ATOM 702 C CA . CYS A 1 102 ? -8.741 -2.239 27.269 1.00 90.56 102 CYS A CA 1
ATOM 703 C C . CYS A 1 102 ? -7.442 -2.812 27.852 1.00 90.56 102 CYS A C 1
ATOM 705 O O . CYS A 1 102 ? -7.501 -3.741 28.667 1.00 90.56 102 CYS A O 1
ATOM 707 N N . LEU A 1 103 ? -6.305 -2.285 27.393 1.00 83.88 103 LEU A N 1
ATOM 708 C CA . LEU A 1 103 ? -4.953 -2.677 27.799 1.00 83.88 103 LEU A CA 1
ATOM 709 C C . LEU A 1 103 ? -4.220 -1.548 28.533 1.00 83.88 103 LEU A C 1
ATOM 711 O O . LEU A 1 103 ? -4.196 -0.413 27.998 1.00 83.88 103 LEU A O 1
#

Solvent-accessible surface area (backbone atoms only — not comparable to full-atom values): 6256 Å² total; per-residue (Å²): 142,80,92,75,84,77,88,77,82,85,77,81,73,77,78,74,74,76,72,66,79,70,76,72,51,67,53,59,56,31,33,58,53,30,21,50,54,22,34,75,74,26,19,70,77,13,28,48,52,46,100,85,47,51,66,44,63,42,85,67,70,57,66,72,80,72,78,72,65,62,71,60,54,56,36,32,57,53,31,21,52,52,20,41,75,73,66,24,83,80,14,25,49,55,51,101,86,62,52,67,44,68,79

Radius of gyration: 29.45 Å; Cα contacts (8 Å, |Δi|>4): 130; chains: 1; bounding box: 81×41×54 Å

pLDDT: mean 73.42, std 14.68, range [46.28, 92.62]

Nearest PDB structures (foldseek):
  4wml-assembly1_A-2  TM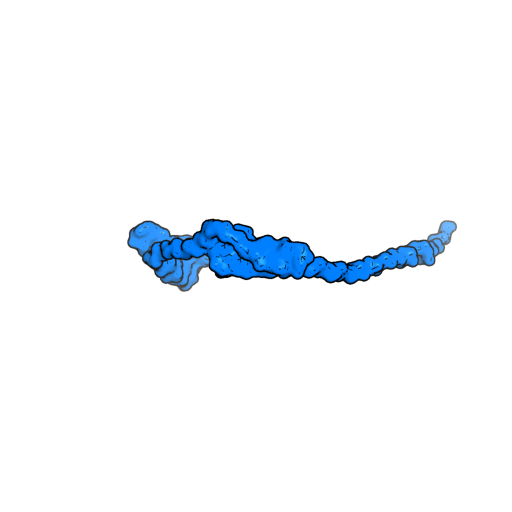=2.283E-01  e=9.523E+00  Saccharomyces cerevisiae S288C

Organism: Mollisia scopiformis (NCBI:txid149040)